Protein AF-A0A0A9YX90-F1 (afdb_monomer)

Secondary structure (DSSP, 8-state):
-HHHHHHHHHHHHSS-SS--SSHHHHHHHHHHT--PPPPTTS-HHHHHHHHHHT-SSGGGSPPHHHHHTSHHHHHHHHHHHHHHHH-TTS-HHHHHHHHHHHHHHHHHTT-

Mean predicted aligned error: 4.15 Å

Radius of gyration: 16.81 Å; Cα contacts (8 Å, |Δi|>4): 91; chains: 1; bounding box: 44×28×44 Å

Sequence (111 aa):
MFSLGVLLYELLTLKRPFDGANMNEVMQKTLAGKYEPLPSKISPEMTEIVADLLSGDPTKRPSSSKLLNRPVCKLFMSGLLEIVQSQPAFQGKLRDTITEQIKKTKQMLTQ

Solvent-accessible surface area (backbone atoms only — not comparable to full-atom values): 6353 Å² total; per-residue (Å²): 94,51,68,56,19,47,51,51,42,24,74,76,67,77,41,74,55,52,72,58,99,43,71,67,50,26,49,52,30,45,57,67,40,55,55,80,79,79,64,88,90,54,56,68,70,57,51,51,52,38,50,36,25,43,41,40,53,70,86,72,31,59,52,70,67,62,51,49,63,35,70,70,43,48,54,50,57,60,51,46,54,54,48,46,72,70,38,79,90,42,50,70,72,58,29,54,52,53,50,50,52,52,52,54,51,52,56,65,70,73,110

pLDDT: mean 93.05, std 5.09, range [54.91, 98.06]

InterPro domains:
  IPR000719 Protein kinase domain [PF00069] (1-71)
  IPR000719 Protein kinase domain [PS50011] (1-77)
  IPR011009 Protein kinase-like domain superfamily [SSF56112] (1-90)
  IPR051131 NEK Ser/Thr protein kinase family, NIMA subfamily [PTHR44899] (3-97)

Foldseek 3Di:
DLVVLQVLQCVQPVDGQFDDPDPVRSVVCQLCLDGDQGDPPDDPLSSVLSSQSSDSDPVSRDDPLRSCLDPVNVVVLVVVLVCLVPDPVNDDPRSVVVNVVSVVSNVVSVD

Structure (mmCIF, N/CA/C/O backbone):
data_AF-A0A0A9YX90-F1
#
_entry.id   AF-A0A0A9YX90-F1
#
loop_
_atom_site.group_PDB
_atom_site.id
_atom_site.type_symbol
_atom_site.label_atom_id
_atom_site.label_alt_id
_atom_site.label_comp_id
_atom_site.label_asym_id
_atom_site.label_entity_id
_atom_site.label_seq_id
_atom_site.pdbx_PDB_ins_code
_atom_site.Cartn_x
_atom_site.Cartn_y
_atom_site.Cartn_z
_atom_site.occupancy
_atom_site.B_iso_or_equiv
_atom_site.auth_seq_id
_atom_site.auth_comp_id
_atom_site.auth_asym_id
_atom_site.auth_atom_id
_atom_site.pdbx_PDB_model_num
ATOM 1 N N . MET A 1 1 ? -2.639 8.336 -2.558 1.00 94.19 1 MET A N 1
ATOM 2 C CA . MET A 1 1 ? -2.761 6.921 -2.975 1.00 94.19 1 MET A CA 1
ATOM 3 C C . MET A 1 1 ? -1.469 6.359 -3.485 1.00 94.19 1 MET A C 1
ATOM 5 O O . MET A 1 1 ? -0.956 5.455 -2.851 1.00 94.19 1 MET A O 1
ATOM 9 N N . PHE A 1 2 ? -0.904 6.933 -4.544 1.00 95.69 2 PHE A N 1
ATOM 10 C CA . PHE A 1 2 ? 0.374 6.465 -5.070 1.00 95.69 2 PHE A CA 1
ATOM 11 C C . PHE A 1 2 ? 1.479 6.391 -4.004 1.00 95.69 2 PHE A C 1
ATOM 13 O O . PHE A 1 2 ? 2.077 5.342 -3.812 1.00 95.69 2 PHE A O 1
ATOM 20 N N . SER A 1 3 ? 1.659 7.457 -3.218 1.00 96.50 3 SER A N 1
ATOM 21 C CA . SER A 1 3 ? 2.612 7.482 -2.100 1.00 96.50 3 SER A CA 1
ATOM 22 C C . SER A 1 3 ? 2.380 6.382 -1.056 1.00 96.50 3 SER A C 1
ATOM 24 O O . SER A 1 3 ? 3.340 5.829 -0.539 1.00 96.50 3 SER A O 1
ATOM 26 N N . LEU A 1 4 ? 1.124 6.019 -0.778 1.00 97.06 4 LEU A N 1
ATOM 27 C CA . LEU A 1 4 ? 0.804 4.904 0.117 1.00 97.06 4 LEU A CA 1
ATOM 28 C C . LEU A 1 4 ? 1.240 3.567 -0.491 1.00 97.06 4 LEU A C 1
ATOM 30 O O . LEU A 1 4 ? 1.799 2.743 0.218 1.00 97.06 4 LEU A O 1
ATOM 34 N N . GLY A 1 5 ? 1.023 3.366 -1.794 1.00 97.62 5 GLY A N 1
ATOM 35 C CA . GLY A 1 5 ? 1.505 2.179 -2.501 1.00 97.62 5 GLY A CA 1
ATOM 36 C C . GLY A 1 5 ? 3.026 2.050 -2.445 1.00 97.62 5 GLY A C 1
ATOM 37 O O . GLY A 1 5 ? 3.529 0.959 -2.192 1.00 97.62 5 GLY A O 1
ATOM 38 N N . VAL A 1 6 ? 3.748 3.168 -2.602 1.00 97.81 6 VAL A N 1
ATOM 39 C CA . VAL A 1 6 ? 5.216 3.195 -2.494 1.00 97.81 6 VAL A CA 1
ATOM 40 C C . VAL A 1 6 ? 5.657 2.785 -1.092 1.00 97.81 6 VAL A C 1
ATOM 42 O O . VAL A 1 6 ? 6.442 1.851 -0.959 1.00 97.81 6 VAL A O 1
ATOM 45 N N . LEU A 1 7 ? 5.080 3.404 -0.057 1.00 97.94 7 LEU A N 1
ATOM 46 C CA . LEU A 1 7 ? 5.396 3.080 1.336 1.00 97.94 7 LEU A CA 1
ATOM 47 C C . LEU A 1 7 ? 5.080 1.622 1.680 1.00 97.94 7 LEU A C 1
ATOM 49 O O . LEU A 1 7 ? 5.887 0.953 2.316 1.00 97.94 7 LEU A O 1
ATOM 53 N N . LEU A 1 8 ? 3.921 1.107 1.262 1.00 97.00 8 LEU A N 1
ATOM 54 C CA . LEU A 1 8 ? 3.558 -0.288 1.513 1.00 97.00 8 LEU A CA 1
ATOM 55 C C . LEU A 1 8 ? 4.533 -1.246 0.830 1.00 97.00 8 LEU A C 1
ATOM 57 O O . LEU A 1 8 ? 4.998 -2.188 1.465 1.00 97.00 8 LEU A O 1
ATOM 61 N N . TYR A 1 9 ? 4.886 -0.993 -0.431 1.00 98.06 9 TYR A N 1
ATOM 62 C CA . TYR A 1 9 ? 5.871 -1.805 -1.137 1.00 98.06 9 TYR A CA 1
ATOM 63 C C . TYR A 1 9 ? 7.226 -1.805 -0.411 1.00 98.06 9 TYR A C 1
ATOM 65 O O . TYR A 1 9 ? 7.812 -2.869 -0.194 1.00 98.06 9 TYR A O 1
ATOM 73 N N . GLU A 1 10 ? 7.703 -0.635 0.021 1.00 97.75 10 GLU A N 1
ATOM 74 C CA . GLU A 1 10 ? 8.958 -0.505 0.769 1.00 97.75 10 GLU A CA 1
ATOM 75 C C . GLU A 1 10 ? 8.908 -1.240 2.111 1.00 97.75 10 GLU A C 1
ATOM 77 O O . GLU A 1 10 ? 9.852 -1.944 2.452 1.00 97.75 10 GLU A O 1
ATOM 82 N N . LEU A 1 11 ? 7.803 -1.165 2.854 1.00 97.31 11 LEU A N 1
ATOM 83 C CA . LEU A 1 11 ? 7.656 -1.885 4.125 1.00 97.31 11 LEU A CA 1
ATOM 84 C C . LEU A 1 11 ? 7.656 -3.409 3.943 1.00 97.31 11 LEU A C 1
ATOM 86 O O . LEU A 1 11 ? 8.163 -4.135 4.797 1.00 97.31 11 LEU A O 1
ATOM 90 N N . LEU A 1 12 ? 7.098 -3.902 2.836 1.00 96.44 12 LEU A N 1
ATOM 91 C CA . LEU A 1 12 ? 6.978 -5.337 2.560 1.00 96.44 12 LEU A CA 1
ATOM 92 C C . LEU A 1 12 ? 8.258 -5.947 1.975 1.00 96.44 12 LEU A C 1
ATOM 94 O O . LEU A 1 12 ? 8.514 -7.141 2.158 1.00 96.44 1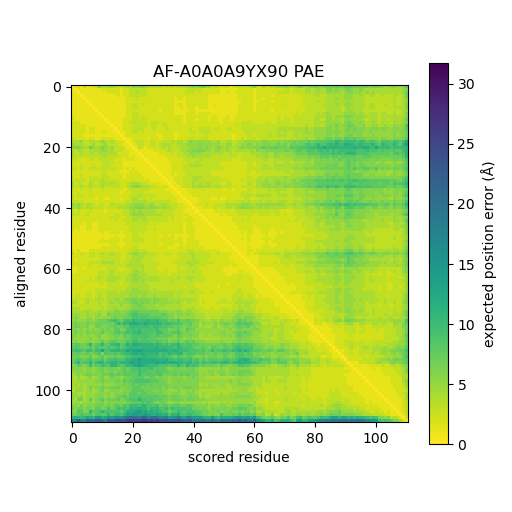2 LEU A O 1
ATOM 98 N N . THR A 1 13 ? 9.048 -5.152 1.250 1.00 96.25 13 THR A N 1
ATOM 99 C CA . THR A 1 13 ? 10.212 -5.637 0.486 1.00 96.25 13 THR A CA 1
ATOM 100 C C . THR A 1 13 ? 11.549 -5.080 0.961 1.00 96.25 13 THR A C 1
ATOM 102 O O . THR A 1 13 ? 12.588 -5.638 0.606 1.00 96.25 13 THR A O 1
ATOM 105 N N . LEU A 1 14 ? 11.531 -3.999 1.748 1.00 96.38 14 LEU A N 1
ATOM 106 C CA . LEU A 1 14 ? 12.683 -3.160 2.097 1.00 96.38 14 LEU A CA 1
ATOM 107 C C . LEU A 1 14 ? 13.419 -2.596 0.870 1.00 96.38 14 LEU A C 1
ATOM 109 O O . LEU A 1 14 ? 14.612 -2.301 0.928 1.00 96.38 14 LEU A O 1
ATOM 113 N N . LYS A 1 15 ? 12.711 -2.463 -0.256 1.00 95.56 15 LYS A N 1
ATOM 114 C CA . LYS A 1 15 ? 13.222 -1.962 -1.534 1.00 95.56 15 LYS A CA 1
ATOM 115 C C . LYS A 1 15 ? 12.245 -0.959 -2.128 1.00 95.56 15 LYS A C 1
ATOM 117 O O . LYS A 1 15 ? 11.043 -1.048 -1.902 1.00 95.56 15 LYS A O 1
ATOM 122 N N . ARG A 1 16 ? 12.752 -0.044 -2.952 1.00 95.31 16 ARG A N 1
ATOM 123 C CA . ARG A 1 16 ? 11.908 0.876 -3.722 1.00 95.31 16 ARG A CA 1
ATOM 124 C C . ARG A 1 16 ? 11.174 0.117 -4.836 1.00 95.31 16 ARG A C 1
ATOM 126 O O . ARG A 1 16 ? 11.791 -0.741 -5.466 1.00 95.31 16 ARG A O 1
ATOM 133 N N . PRO A 1 17 ? 9.899 0.439 -5.123 1.00 96.56 17 PRO A N 1
ATOM 134 C CA . PRO A 1 17 ? 9.181 -0.167 -6.247 1.00 96.56 17 PRO A CA 1
ATOM 135 C C . PRO A 1 17 ? 9.756 0.267 -7.599 1.00 96.56 17 PRO A C 1
ATOM 137 O O . PRO A 1 17 ? 9.883 -0.542 -8.513 1.00 96.56 17 PRO A O 1
ATOM 140 N N . PHE A 1 18 ? 10.142 1.539 -7.719 1.00 96.00 18 PHE A N 1
ATOM 141 C CA . PHE A 1 18 ? 10.727 2.106 -8.929 1.00 96.00 18 PHE A CA 1
ATOM 142 C C . PHE A 1 18 ? 12.116 2.641 -8.598 1.00 96.00 18 PHE A C 1
ATOM 144 O O . PHE A 1 18 ? 12.253 3.574 -7.808 1.00 96.00 18 PHE A O 1
ATOM 151 N N . ASP A 1 19 ? 13.136 2.038 -9.199 1.00 92.81 19 ASP A N 1
ATOM 152 C CA . ASP A 1 19 ? 14.531 2.448 -9.059 1.00 92.81 19 ASP A CA 1
ATOM 153 C C . ASP A 1 19 ? 15.226 2.418 -10.427 1.00 92.81 19 ASP A C 1
ATOM 155 O O . ASP A 1 19 ? 14.764 1.740 -11.355 1.00 92.81 19 ASP A O 1
ATOM 159 N N . GLY A 1 20 ? 16.309 3.170 -10.582 1.00 91.94 20 GLY A N 1
ATOM 160 C CA . GLY A 1 20 ? 17.005 3.315 -11.859 1.00 91.94 20 GLY A CA 1
ATOM 161 C C . GLY A 1 20 ? 18.292 4.121 -11.740 1.00 91.94 20 GLY A C 1
ATOM 162 O O . GLY A 1 20 ? 18.527 4.802 -10.744 1.00 91.94 20 GLY A O 1
ATOM 163 N N . ALA A 1 21 ? 19.122 4.071 -12.779 1.00 93.75 21 ALA A N 1
ATOM 164 C CA . ALA A 1 21 ? 20.418 4.746 -12.797 1.00 93.75 21 ALA A CA 1
ATOM 165 C C . ALA A 1 21 ? 20.298 6.282 -12.807 1.00 93.75 21 ALA A C 1
ATOM 167 O O . ALA A 1 21 ? 21.251 6.986 -12.480 1.00 93.75 21 ALA A O 1
ATOM 168 N N . ASN A 1 22 ? 19.143 6.817 -13.215 1.00 95.69 22 ASN A N 1
ATOM 169 C CA . ASN A 1 22 ? 18.861 8.248 -13.253 1.00 95.69 22 ASN A CA 1
ATOM 170 C C . ASN A 1 22 ? 17.352 8.535 -13.141 1.00 95.69 22 ASN A C 1
ATOM 172 O O . ASN A 1 22 ? 16.512 7.641 -13.254 1.00 95.69 22 ASN A O 1
ATOM 176 N N . MET A 1 23 ? 17.008 9.815 -12.966 1.00 94.12 23 MET A N 1
ATOM 177 C CA . MET A 1 23 ? 15.624 10.270 -12.782 1.00 94.12 23 MET A CA 1
ATOM 178 C C . MET A 1 23 ? 14.704 9.923 -13.961 1.00 94.12 23 MET A C 1
ATOM 180 O O . MET A 1 23 ? 13.533 9.605 -13.751 1.00 94.12 23 MET A O 1
ATOM 184 N N . ASN A 1 24 ? 15.219 9.943 -15.196 1.00 95.81 24 ASN A N 1
ATOM 185 C CA . ASN A 1 24 ? 14.419 9.604 -16.373 1.00 95.81 24 ASN A CA 1
ATOM 186 C C . ASN A 1 24 ? 13.993 8.135 -16.340 1.00 95.81 24 ASN A C 1
ATOM 188 O O . ASN A 1 24 ? 12.835 7.834 -16.615 1.00 95.81 24 ASN A O 1
ATOM 192 N N . GLU A 1 25 ? 14.887 7.223 -15.956 1.00 94.75 25 GLU A N 1
ATOM 193 C CA . GLU A 1 25 ? 14.557 5.801 -15.839 1.00 94.75 25 GLU A CA 1
ATOM 194 C C . GLU A 1 25 ? 13.501 5.548 -14.751 1.00 94.75 25 GLU A C 1
ATOM 196 O O . GLU A 1 25 ? 12.519 4.841 -14.992 1.00 94.75 25 GLU A O 1
ATOM 201 N N . VAL A 1 26 ? 13.654 6.181 -13.581 1.00 94.94 26 VAL A N 1
ATOM 202 C CA . VAL A 1 26 ? 12.675 6.092 -12.483 1.00 94.94 26 VAL A CA 1
ATOM 203 C C . VAL A 1 26 ? 11.308 6.607 -12.933 1.00 94.94 26 VAL A C 1
ATOM 205 O O . VAL A 1 26 ? 10.289 5.956 -12.687 1.00 94.94 26 VAL A O 1
ATOM 208 N N . MET A 1 27 ? 11.275 7.741 -13.640 1.00 94.19 27 MET A N 1
ATOM 209 C CA . MET A 1 27 ? 10.043 8.313 -14.182 1.00 94.19 27 MET A CA 1
ATOM 210 C C . MET A 1 27 ? 9.377 7.362 -15.181 1.00 94.19 27 MET A C 1
ATOM 212 O O . MET A 1 27 ? 8.179 7.112 -15.068 1.00 94.19 27 MET A O 1
ATOM 216 N N . GLN A 1 28 ? 10.134 6.786 -16.118 1.00 94.81 28 GLN A N 1
ATOM 217 C CA . GLN A 1 28 ? 9.584 5.858 -17.111 1.00 94.81 28 GLN A CA 1
ATOM 218 C C . GLN A 1 28 ? 9.004 4.595 -16.462 1.00 94.81 28 GLN A C 1
ATOM 220 O O . GLN A 1 28 ? 7.884 4.202 -16.789 1.00 94.81 28 GLN A O 1
ATOM 225 N N . LYS A 1 29 ? 9.707 3.987 -15.495 1.00 93.81 29 LYS A N 1
ATOM 226 C CA . LYS A 1 29 ? 9.192 2.820 -14.753 1.00 93.81 29 LYS A CA 1
ATOM 227 C C . LYS A 1 29 ? 7.938 3.160 -13.946 1.00 93.81 29 LYS A C 1
ATOM 229 O O . LYS A 1 29 ? 6.975 2.393 -13.966 1.00 93.81 29 LYS A O 1
ATOM 234 N N . THR A 1 30 ? 7.927 4.334 -13.311 1.00 94.81 30 THR A N 1
ATOM 235 C CA . THR A 1 30 ? 6.780 4.849 -12.551 1.00 94.81 30 THR A CA 1
ATOM 236 C C . THR A 1 30 ? 5.551 5.036 -13.440 1.00 94.81 30 THR A C 1
ATOM 238 O O . THR A 1 30 ? 4.470 4.554 -13.107 1.00 94.81 30 THR A O 1
ATOM 241 N N . LEU A 1 31 ? 5.708 5.697 -14.592 1.00 92.94 31 LEU A N 1
ATOM 242 C CA . LEU A 1 31 ? 4.615 5.924 -15.544 1.00 92.94 31 LEU A CA 1
ATOM 243 C C . LEU A 1 31 ? 4.118 4.615 -16.168 1.00 92.94 31 LEU A C 1
ATOM 245 O O . LEU A 1 31 ? 2.918 4.446 -16.370 1.00 92.94 31 LEU A O 1
ATOM 249 N N . ALA A 1 32 ? 5.023 3.667 -16.420 1.00 91.62 32 ALA A N 1
ATOM 250 C CA . ALA A 1 32 ? 4.668 2.341 -16.910 1.00 91.62 32 ALA A CA 1
ATOM 251 C C . ALA A 1 32 ? 3.973 1.466 -15.849 1.00 91.62 32 ALA A C 1
ATOM 253 O O . ALA A 1 32 ? 3.408 0.433 -16.206 1.00 91.62 32 ALA A O 1
ATOM 254 N N . GLY A 1 33 ? 4.036 1.835 -14.563 1.00 91.88 33 GLY A N 1
ATOM 255 C CA . GLY A 1 33 ? 3.542 1.010 -13.458 1.00 91.88 33 GLY A CA 1
ATOM 256 C C . GLY A 1 33 ? 4.271 -0.331 -13.341 1.00 91.88 33 GLY A C 1
ATOM 257 O O . GLY A 1 33 ? 3.689 -1.303 -12.869 1.00 91.88 33 GLY A O 1
ATOM 258 N N . LYS A 1 34 ? 5.523 -0.408 -13.813 1.00 90.00 34 LYS A N 1
ATOM 259 C CA . LYS A 1 34 ? 6.328 -1.637 -13.804 1.00 90.00 34 LYS A CA 1
ATOM 260 C C . LYS A 1 34 ? 7.292 -1.626 -12.625 1.00 90.00 34 LYS A C 1
ATOM 262 O O . LYS A 1 34 ? 8.209 -0.809 -12.589 1.00 90.00 34 LYS A O 1
ATOM 267 N N . TYR A 1 35 ? 7.083 -2.550 -11.700 1.00 94.62 35 TYR A N 1
ATOM 268 C CA . TYR A 1 35 ? 7.923 -2.785 -10.531 1.00 94.62 35 TYR A CA 1
ATOM 269 C C . TYR A 1 35 ? 8.068 -4.296 -10.307 1.00 94.62 35 TYR A C 1
ATOM 271 O O . TYR A 1 35 ? 7.301 -5.085 -10.865 1.00 94.62 35 TYR A O 1
ATOM 279 N N . GLU A 1 36 ? 9.063 -4.703 -9.521 1.00 95.31 36 GLU A N 1
ATOM 280 C CA . GLU A 1 36 ? 9.287 -6.121 -9.226 1.00 95.31 36 GLU A CA 1
ATOM 281 C C . GLU A 1 36 ? 8.108 -6.715 -8.434 1.00 95.31 36 GLU A C 1
ATOM 283 O O . GLU A 1 36 ? 7.626 -6.084 -7.492 1.00 95.31 36 GLU A O 1
ATOM 288 N N . PRO A 1 3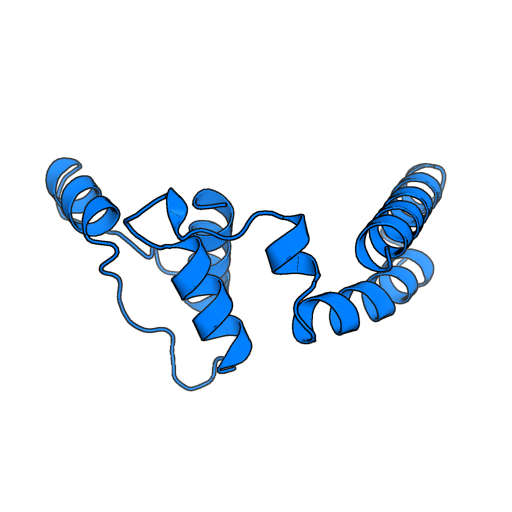7 ? 7.619 -7.921 -8.769 1.00 94.69 37 PRO A N 1
ATOM 289 C CA . PRO A 1 37 ? 6.529 -8.540 -8.026 1.00 94.69 37 PRO A CA 1
ATOM 290 C C . PRO A 1 37 ? 6.860 -8.706 -6.539 1.00 94.69 37 PRO A C 1
ATOM 292 O O . PRO A 1 37 ? 8.003 -8.972 -6.157 1.00 94.69 37 PRO A O 1
ATOM 295 N N . LEU A 1 38 ? 5.840 -8.598 -5.685 1.00 96.81 38 LEU A N 1
ATOM 296 C CA . LEU A 1 38 ? 6.017 -8.864 -4.261 1.00 96.81 38 LEU A CA 1
ATOM 297 C C . LEU A 1 38 ? 6.418 -10.334 -4.023 1.00 96.81 38 LEU A C 1
ATOM 299 O O . LEU A 1 38 ? 5.988 -11.220 -4.765 1.00 96.81 38 LEU A O 1
ATOM 303 N N . PRO A 1 39 ? 7.205 -10.623 -2.968 1.00 95.31 39 PRO A N 1
ATOM 304 C CA . PRO A 1 39 ? 7.550 -11.991 -2.598 1.00 95.31 39 PRO A CA 1
ATOM 305 C C . PRO A 1 39 ? 6.310 -12.861 -2.353 1.00 95.31 39 PRO A C 1
ATOM 307 O O . PRO A 1 39 ? 5.349 -12.410 -1.737 1.00 95.31 39 PRO A O 1
ATOM 310 N N . SER A 1 40 ? 6.380 -14.145 -2.710 1.00 94.38 40 SER A N 1
ATOM 311 C CA . SER A 1 40 ? 5.267 -15.108 -2.587 1.00 94.38 40 SER A CA 1
ATOM 312 C C . SER A 1 40 ? 4.738 -15.328 -1.163 1.00 94.38 40 SER A C 1
ATOM 314 O O . SER A 1 40 ? 3.638 -15.837 -0.986 1.00 94.38 40 SER A O 1
ATOM 316 N N . LYS A 1 41 ? 5.506 -14.942 -0.138 1.00 95.56 41 LYS A N 1
ATOM 317 C CA . LYS A 1 41 ? 5.085 -14.957 1.274 1.00 95.56 41 LYS A CA 1
ATOM 318 C C . LYS A 1 41 ? 4.051 -13.879 1.625 1.00 95.56 41 LYS A C 1
ATOM 320 O O . LYS A 1 41 ? 3.480 -13.925 2.710 1.00 95.56 41 LYS A O 1
ATOM 325 N N . ILE A 1 42 ? 3.877 -12.869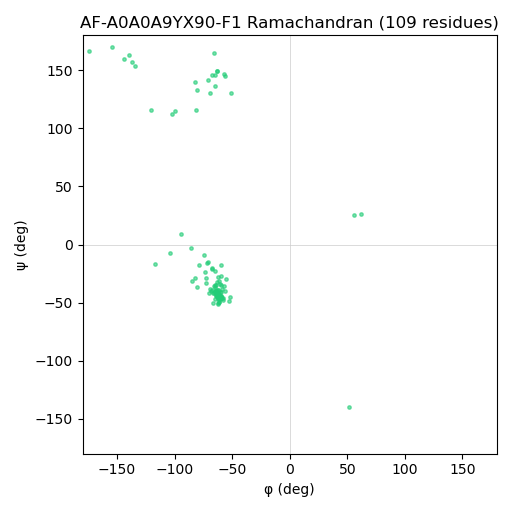 0.772 1.00 96.31 42 ILE A N 1
ATOM 326 C CA . ILE A 1 42 ? 2.908 -11.794 0.987 1.00 96.31 42 ILE A CA 1
ATOM 327 C C . ILE A 1 42 ? 1.534 -12.268 0.524 1.00 96.31 42 ILE A C 1
ATOM 329 O O . ILE A 1 42 ? 1.419 -12.935 -0.502 1.00 96.31 42 ILE A O 1
ATOM 333 N N . SER A 1 43 ? 0.490 -11.931 1.283 1.00 95.00 43 SER A N 1
ATOM 334 C CA . SER A 1 43 ? -0.856 -12.393 0.956 1.00 95.00 43 SER A CA 1
ATOM 335 C C . SER A 1 43 ? -1.332 -11.840 -0.400 1.00 95.00 43 SER A C 1
ATOM 337 O O . SER A 1 43 ? -0.948 -10.723 -0.785 1.00 95.00 43 SER A O 1
ATOM 339 N N . PRO A 1 44 ? -2.179 -12.585 -1.134 1.00 95.19 44 PRO A N 1
ATOM 340 C CA . PRO A 1 44 ? -2.746 -12.114 -2.396 1.00 95.19 44 PRO A CA 1
ATOM 341 C C . PRO A 1 44 ? -3.485 -10.779 -2.248 1.00 95.19 44 PRO A C 1
ATOM 343 O O . PRO A 1 44 ? -3.292 -9.876 -3.057 1.00 95.19 44 PRO A O 1
ATOM 346 N N . GLU A 1 45 ? -4.236 -10.594 -1.159 1.00 94.75 45 GLU A N 1
ATOM 347 C CA . GLU A 1 45 ? -5.013 -9.376 -0.904 1.00 94.75 45 GLU A CA 1
ATOM 348 C C . GLU A 1 45 ? -4.109 -8.148 -0.745 1.00 94.75 45 GLU A C 1
ATOM 350 O O . GLU A 1 45 ? -4.429 -7.063 -1.232 1.00 94.75 45 GLU A O 1
ATOM 355 N N . MET A 1 46 ? -2.964 -8.307 -0.071 1.00 95.12 46 MET A N 1
ATOM 356 C CA . MET A 1 46 ? -1.981 -7.232 0.064 1.00 95.12 46 MET A CA 1
ATOM 357 C C . MET A 1 46 ? -1.303 -6.936 -1.278 1.00 95.12 46 MET A C 1
ATOM 359 O O . MET A 1 46 ? -1.074 -5.774 -1.612 1.00 95.12 46 MET A O 1
ATOM 363 N N . THR A 1 47 ? -1.027 -7.973 -2.070 1.00 96.31 47 THR A N 1
ATOM 364 C CA . THR A 1 47 ? -0.445 -7.824 -3.410 1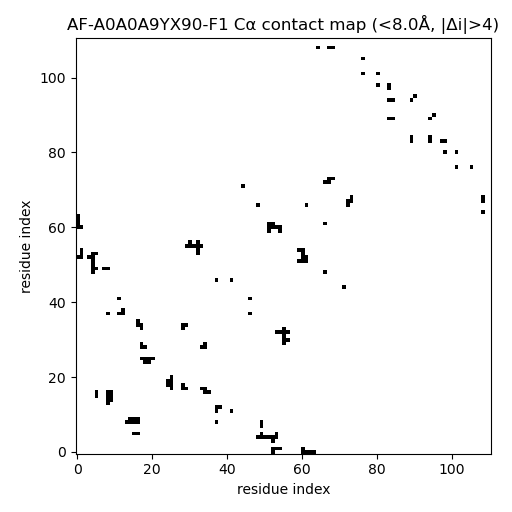.00 96.31 47 THR A CA 1
ATOM 365 C C . THR A 1 47 ? -1.365 -7.042 -4.341 1.00 96.31 47 THR A C 1
ATOM 367 O O . THR A 1 47 ? -0.912 -6.105 -4.998 1.00 96.31 47 THR A O 1
ATOM 370 N N . GLU A 1 48 ? -2.662 -7.349 -4.332 1.00 96.00 48 GLU A N 1
ATOM 371 C CA . GLU A 1 48 ? -3.672 -6.597 -5.082 1.00 96.00 48 GLU A CA 1
ATOM 372 C C . GLU A 1 48 ? -3.765 -5.140 -4.619 1.00 96.00 48 GLU A C 1
ATOM 374 O O . GLU A 1 48 ? -3.791 -4.229 -5.445 1.00 96.00 48 GLU A O 1
ATOM 379 N N . ILE A 1 49 ? -3.767 -4.891 -3.303 1.00 96.56 49 ILE A N 1
ATOM 380 C CA . ILE A 1 49 ? -3.792 -3.524 -2.760 1.00 96.56 49 ILE A CA 1
ATOM 381 C C . ILE A 1 49 ? -2.598 -2.708 -3.263 1.00 96.56 49 ILE A C 1
ATOM 383 O O . ILE A 1 49 ? -2.779 -1.575 -3.712 1.00 96.56 49 ILE A O 1
ATOM 387 N N . VAL A 1 50 ? -1.385 -3.263 -3.201 1.00 97.19 50 VAL A N 1
ATOM 388 C CA . VAL A 1 50 ? -0.176 -2.571 -3.666 1.00 97.19 50 VAL A CA 1
ATOM 389 C C . VAL A 1 50 ? -0.242 -2.314 -5.173 1.00 97.19 50 VAL A C 1
ATOM 391 O O . VAL A 1 50 ? 0.039 -1.193 -5.596 1.00 97.19 50 VAL A O 1
ATOM 394 N N . ALA A 1 51 ? -0.684 -3.293 -5.967 1.00 96.50 51 ALA A N 1
ATOM 395 C CA . ALA A 1 51 ? -0.838 -3.142 -7.415 1.00 96.50 51 ALA A CA 1
ATOM 396 C C . ALA A 1 51 ? -1.827 -2.036 -7.793 1.00 96.50 51 ALA A C 1
ATOM 398 O O . ALA A 1 51 ? -1.514 -1.169 -8.613 1.00 96.50 51 ALA A O 1
ATOM 399 N N . ASP A 1 52 ? -2.985 -1.998 -7.138 1.00 96.38 52 ASP A N 1
ATOM 400 C CA . ASP A 1 52 ? -3.993 -0.969 -7.383 1.00 96.38 52 ASP A CA 1
ATOM 401 C C . ASP A 1 52 ? -3.499 0.434 -6.999 1.00 96.38 52 ASP A C 1
ATOM 403 O O . ASP A 1 52 ? -3.798 1.421 -7.678 1.00 96.38 52 ASP A O 1
ATOM 407 N N . LEU A 1 53 ? -2.718 0.549 -5.920 1.00 97.31 53 LEU A N 1
ATOM 408 C CA . LEU A 1 53 ? -2.139 1.822 -5.483 1.00 97.31 53 LEU A CA 1
ATOM 409 C C . LEU A 1 53 ? -1.000 2.304 -6.394 1.00 97.31 53 LEU A C 1
ATOM 411 O O . LEU A 1 53 ? -0.853 3.518 -6.577 1.00 97.31 53 LEU A O 1
ATOM 415 N N . LEU A 1 54 ? -0.225 1.375 -6.960 1.00 97.19 54 LEU A N 1
ATOM 416 C CA . LEU A 1 54 ? 0.925 1.636 -7.833 1.00 97.19 54 LEU A CA 1
ATOM 417 C C . LEU A 1 54 ? 0.592 1.628 -9.332 1.00 97.19 54 LEU A C 1
ATOM 419 O O . LEU A 1 54 ? 1.501 1.734 -10.154 1.00 97.19 54 LEU A O 1
ATOM 423 N N . SER A 1 55 ? -0.691 1.579 -9.703 1.00 95.38 55 SER A N 1
ATOM 424 C CA . SER A 1 55 ? -1.120 1.710 -11.099 1.00 95.38 55 SER A CA 1
ATOM 425 C C . SER A 1 55 ? -0.510 2.954 -11.760 1.00 95.38 55 SER A C 1
ATOM 427 O O . SER A 1 55 ? -0.613 4.069 -11.228 1.00 95.38 55 SER A O 1
ATOM 429 N N . GLY A 1 56 ? 0.081 2.768 -12.946 1.00 92.81 56 GLY A N 1
ATOM 430 C CA . GLY A 1 56 ? 0.601 3.859 -13.777 1.00 92.81 56 GLY A CA 1
ATOM 431 C C . GLY A 1 56 ? -0.496 4.846 -14.189 1.00 92.81 56 GLY A C 1
ATOM 432 O O . GLY A 1 56 ? -0.272 6.053 -14.193 1.00 92.81 56 GLY A O 1
ATOM 433 N N . ASP A 1 57 ? -1.715 4.346 -14.411 1.00 94.12 57 ASP A N 1
ATOM 434 C CA . ASP A 1 57 ? -2.910 5.160 -14.634 1.00 94.12 57 ASP A CA 1
ATOM 435 C C . ASP A 1 57 ? -3.489 5.646 -13.287 1.00 94.12 57 ASP A C 1
ATOM 437 O O . ASP A 1 57 ? -3.948 4.814 -12.488 1.00 94.12 57 ASP A O 1
ATOM 441 N N . PRO A 1 58 ? -3.504 6.968 -13.013 1.00 93.75 58 PRO A N 1
ATOM 442 C CA . PRO A 1 58 ? -4.035 7.520 -11.771 1.00 93.75 58 PRO A CA 1
ATOM 443 C C . PRO A 1 58 ? -5.528 7.261 -11.559 1.00 93.75 58 PRO A C 1
ATOM 445 O O . PRO A 1 58 ? -5.957 7.193 -10.409 1.00 93.75 58 PRO A O 1
ATOM 448 N N . THR A 1 59 ? -6.310 7.106 -12.633 1.00 94.75 59 THR A N 1
ATOM 449 C CA . THR A 1 59 ? -7.772 6.926 -12.560 1.00 94.75 59 THR A CA 1
ATOM 450 C C . THR A 1 59 ? -8.168 5.536 -12.065 1.00 94.75 59 THR A C 1
ATOM 452 O O . THR A 1 59 ? -9.237 5.362 -11.482 1.00 94.75 59 THR A O 1
ATOM 455 N N . LYS A 1 60 ? -7.278 4.550 -12.231 1.00 94.25 60 LYS A N 1
ATOM 456 C CA . LYS A 1 60 ? -7.466 3.183 -11.725 1.00 94.25 60 LYS A CA 1
ATOM 457 C C . LYS A 1 60 ? -7.175 3.054 -10.232 1.00 94.25 60 LYS A C 1
ATOM 459 O O . LYS A 1 60 ? -7.608 2.086 -9.610 1.00 94.25 60 LYS A O 1
ATOM 464 N N . ARG A 1 61 ? -6.473 4.027 -9.639 1.00 96.56 61 ARG A N 1
ATOM 465 C CA . ARG A 1 61 ? -6.126 3.994 -8.214 1.00 96.56 61 ARG A CA 1
ATOM 466 C C . ARG A 1 61 ? -7.396 4.178 -7.374 1.00 96.56 61 ARG A C 1
ATOM 468 O O . ARG A 1 61 ? -8.153 5.121 -7.612 1.00 96.56 61 ARG A O 1
ATOM 475 N N . PRO A 1 62 ? -7.652 3.323 -6.372 1.00 96.62 62 PRO A N 1
ATOM 476 C CA . PRO A 1 62 ? -8.858 3.423 -5.561 1.00 96.62 62 PRO A CA 1
ATOM 477 C C . PRO A 1 62 ? -8.830 4.689 -4.700 1.00 96.62 62 PRO A C 1
ATOM 479 O O . PRO A 1 62 ? -7.782 5.080 -4.192 1.00 96.62 62 PRO A O 1
ATOM 482 N N . SER A 1 63 ? -9.992 5.299 -4.466 1.00 95.56 63 SER A N 1
ATOM 483 C CA . SER A 1 63 ? -10.139 6.300 -3.403 1.00 95.56 63 SER A CA 1
ATOM 484 C C . SER A 1 63 ? -9.947 5.664 -2.021 1.00 95.56 63 SER A C 1
ATOM 486 O O . SER A 1 63 ? -9.979 4.439 -1.876 1.00 95.56 63 SER A O 1
ATOM 488 N N . SER A 1 64 ? -9.751 6.483 -0.983 1.00 93.06 64 SER A N 1
ATOM 489 C CA . SER A 1 64 ? -9.527 5.983 0.385 1.00 93.06 64 SER A CA 1
ATOM 490 C C . SER A 1 64 ? -10.729 5.205 0.871 1.00 93.06 64 SER A C 1
ATOM 492 O O . SER A 1 64 ? -10.571 4.107 1.393 1.00 93.06 64 SER A O 1
ATOM 494 N N . SER A 1 65 ? -11.924 5.715 0.588 1.00 92.12 65 SER A N 1
ATOM 495 C CA . SER A 1 65 ? -13.172 5.027 0.882 1.00 92.12 65 SER A CA 1
ATOM 496 C C . SER A 1 65 ? -13.253 3.679 0.164 1.00 92.12 65 SER A C 1
ATOM 498 O O . SER A 1 65 ? -13.538 2.673 0.803 1.00 92.12 65 SER A O 1
ATOM 500 N N . LYS A 1 66 ? -12.923 3.614 -1.138 1.00 93.62 66 LYS A N 1
ATOM 501 C CA . LYS A 1 66 ? -12.950 2.351 -1.901 1.00 93.62 66 LYS A CA 1
ATOM 502 C C . LYS A 1 66 ? -11.935 1.334 -1.372 1.00 93.62 66 LYS A C 1
ATOM 504 O O . LYS A 1 66 ? -12.251 0.150 -1.300 1.00 93.62 66 LYS A O 1
ATOM 509 N N . LEU A 1 67 ? -10.736 1.783 -1.000 1.00 94.69 67 LEU A N 1
ATOM 510 C CA . LEU A 1 67 ? -9.703 0.924 -0.421 1.00 94.69 67 LEU A CA 1
ATOM 511 C C . LEU A 1 67 ? -10.123 0.393 0.957 1.00 94.69 67 LEU A C 1
ATOM 513 O O . LEU A 1 67 ? -10.100 -0.814 1.177 1.00 94.69 67 LEU A O 1
ATOM 517 N N . LEU A 1 68 ? -10.567 1.276 1.856 1.00 91.94 68 LEU A N 1
ATOM 518 C CA . LEU A 1 68 ? -10.997 0.909 3.209 1.00 91.94 68 LEU A CA 1
ATOM 519 C C . LEU A 1 68 ? -12.251 0.025 3.221 1.00 91.94 68 LEU A C 1
ATOM 521 O O . LEU A 1 68 ? -12.470 -0.711 4.181 1.00 91.94 68 LEU A O 1
ATOM 525 N N . ASN A 1 69 ? -13.057 0.059 2.156 1.00 91.50 69 ASN A N 1
ATOM 526 C CA . ASN A 1 69 ? -14.232 -0.795 2.009 1.00 91.50 69 ASN A CA 1
ATOM 527 C C . ASN A 1 69 ? -13.888 -2.263 1.672 1.00 91.50 69 ASN A C 1
ATOM 529 O O . ASN A 1 69 ? -14.782 -3.110 1.699 1.00 91.50 69 ASN A O 1
ATOM 533 N N . ARG A 1 70 ? -12.620 -2.591 1.369 1.00 93.00 70 ARG A N 1
ATOM 534 C CA . ARG A 1 70 ? -12.191 -3.981 1.134 1.00 93.00 70 ARG A CA 1
ATOM 535 C C . ARG A 1 70 ? -12.333 -4.826 2.408 1.00 93.00 70 ARG A C 1
ATOM 537 O O . ARG A 1 70 ? -12.058 -4.314 3.496 1.00 93.00 70 ARG A O 1
ATOM 544 N N . PRO A 1 71 ? -12.672 -6.127 2.295 1.00 91.19 71 PRO A N 1
ATOM 545 C CA . PRO A 1 71 ? -12.840 -7.007 3.454 1.00 91.19 71 PRO A CA 1
ATOM 546 C C . PRO A 1 71 ? -11.641 -6.998 4.410 1.00 91.19 71 PRO A C 1
ATOM 548 O O . PRO A 1 71 ? -11.817 -6.828 5.616 1.00 91.19 71 PRO A O 1
ATOM 551 N N . VAL A 1 72 ? -10.420 -7.077 3.866 1.00 91.00 72 VAL A N 1
ATOM 552 C CA . VAL A 1 72 ? -9.178 -7.054 4.653 1.00 91.00 72 VAL A CA 1
ATOM 553 C C . VAL A 1 72 ? -9.037 -5.761 5.466 1.00 91.00 72 VAL A C 1
ATOM 555 O O . VAL A 1 72 ? -8.760 -5.807 6.661 1.00 91.00 72 VAL A O 1
ATOM 558 N N . CYS A 1 73 ? -9.325 -4.600 4.873 1.00 91.00 73 CYS A N 1
ATOM 559 C CA . CYS A 1 73 ? -9.249 -3.317 5.568 1.00 91.00 73 CYS A CA 1
ATOM 560 C C . CYS A 1 73 ? -10.328 -3.183 6.651 1.00 91.00 73 CYS A C 1
ATOM 562 O O . CYS A 1 73 ? -10.030 -2.705 7.744 1.00 91.00 73 CYS A O 1
ATOM 564 N N . LYS A 1 74 ? -11.560 -3.642 6.393 1.00 89.06 74 LYS A N 1
ATOM 565 C CA . LYS A 1 74 ? -12.641 -3.641 7.398 1.00 89.06 74 LYS A CA 1
ATOM 566 C C . LYS A 1 74 ? -12.318 -4.516 8.608 1.00 89.06 74 LYS A C 1
ATOM 568 O O . LYS A 1 74 ? -12.616 -4.124 9.742 1.00 89.06 74 LYS A O 1
ATOM 573 N N . LEU A 1 75 ? -11.698 -5.673 8.372 1.00 87.56 75 LEU A N 1
ATOM 574 C CA . LEU A 1 75 ? -11.235 -6.559 9.436 1.00 87.56 75 LEU A CA 1
ATOM 575 C C . LEU A 1 75 ? -10.182 -5.853 10.299 1.00 87.56 75 LEU A C 1
ATOM 577 O O . LEU A 1 75 ? -10.363 -5.738 11.512 1.00 87.56 75 LEU A O 1
ATOM 581 N N . PHE A 1 76 ? -9.150 -5.278 9.672 1.00 88.06 76 PHE A N 1
ATOM 582 C CA . PHE A 1 76 ? -8.113 -4.525 10.384 1.00 88.06 76 PHE A CA 1
ATOM 583 C C . PHE A 1 76 ? -8.663 -3.319 11.145 1.00 88.06 76 PHE A C 1
ATOM 585 O O . PHE A 1 76 ? -8.262 -3.093 12.281 1.00 88.06 76 PHE A O 1
ATOM 592 N N . MET A 1 77 ? -9.611 -2.566 10.580 1.00 86.31 77 MET A N 1
ATOM 593 C CA . MET A 1 77 ? -10.226 -1.435 11.284 1.00 86.31 77 MET A CA 1
ATOM 594 C C . MET A 1 77 ? -10.963 -1.852 12.559 1.00 86.31 77 MET A C 1
ATOM 596 O O . MET A 1 77 ? -11.029 -1.073 13.509 1.00 86.31 77 MET A O 1
ATOM 600 N N . SER A 1 78 ? -11.520 -3.064 12.591 1.00 83.31 78 SER A N 1
ATOM 601 C CA . SER A 1 78 ? -12.195 -3.576 13.785 1.00 83.31 78 SER A CA 1
ATOM 602 C C . SER A 1 78 ? -11.192 -3.884 14.900 1.00 83.31 78 SER A C 1
ATOM 604 O O . SER A 1 78 ? -11.429 -3.484 16.036 1.00 83.31 78 SER A O 1
ATOM 606 N N . GLY A 1 79 ? -10.045 -4.486 14.566 1.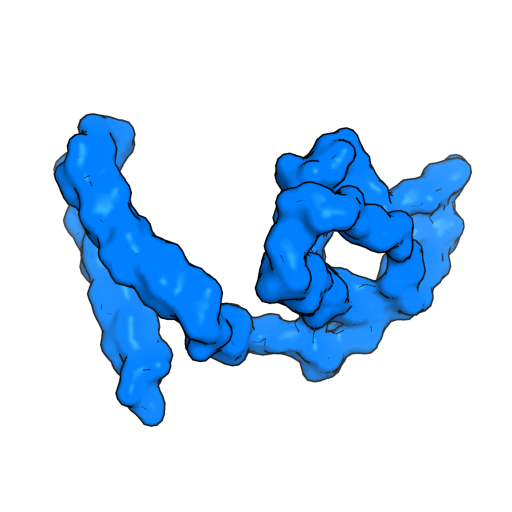00 88.69 79 GLY A N 1
ATOM 607 C CA . GLY A 1 79 ? -8.951 -4.710 15.522 1.00 88.69 79 GLY A CA 1
ATOM 608 C C . GLY A 1 79 ? -8.183 -3.436 15.896 1.00 88.69 79 GLY A C 1
ATOM 609 O O . GLY A 1 79 ? -7.690 -3.310 17.012 1.00 88.69 79 GLY A O 1
ATOM 610 N N . LEU A 1 80 ? -8.118 -2.441 15.006 1.00 89.69 80 LEU A N 1
ATOM 611 C CA . LEU A 1 80 ? -7.410 -1.182 15.260 1.00 89.69 80 LEU A CA 1
ATOM 612 C C . LEU A 1 80 ? -7.967 -0.445 16.483 1.00 89.69 80 LEU A C 1
ATOM 614 O O . LEU A 1 80 ? -7.202 0.130 17.253 1.00 89.69 80 LEU A O 1
ATOM 618 N N . LEU A 1 81 ? -9.286 -0.477 16.681 1.00 88.81 81 LEU A N 1
ATOM 619 C CA . LEU A 1 81 ? -9.908 0.146 17.846 1.00 88.81 81 LEU A CA 1
ATOM 620 C C . LEU A 1 81 ? -9.443 -0.512 19.154 1.00 88.81 81 LEU A C 1
ATOM 622 O O . LEU A 1 81 ? -9.141 0.190 20.117 1.0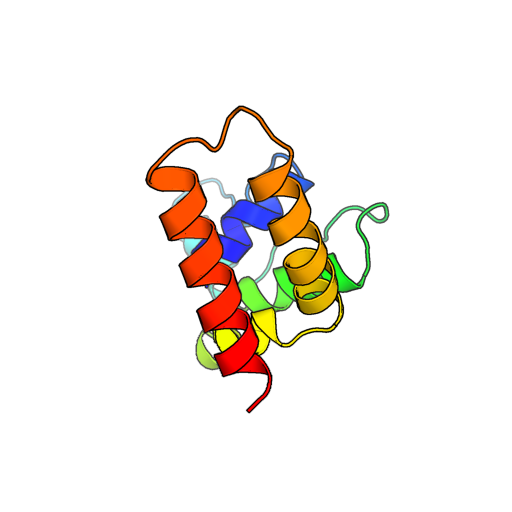0 88.81 81 LEU A O 1
ATOM 626 N N . GLU A 1 82 ? -9.333 -1.838 19.165 1.00 90.25 82 GLU A N 1
ATOM 627 C CA . GLU A 1 82 ? -8.825 -2.601 20.306 1.00 90.25 82 GLU A CA 1
ATOM 628 C C . GLU A 1 82 ? -7.349 -2.282 20.579 1.00 90.25 82 GLU A C 1
ATOM 630 O O . GLU A 1 82 ? -6.957 -2.065 21.727 1.00 90.25 82 GLU A O 1
ATOM 635 N N . ILE A 1 83 ? -6.531 -2.146 19.531 1.00 91.50 83 ILE A N 1
ATOM 636 C CA . ILE A 1 83 ? -5.120 -1.743 19.650 1.00 91.50 83 ILE A CA 1
ATOM 637 C C . ILE A 1 83 ? -5.009 -0.350 20.280 1.00 91.50 83 ILE A C 1
ATOM 639 O O . ILE A 1 83 ? -4.239 -0.149 21.217 1.00 91.50 83 ILE A O 1
ATOM 643 N N . VAL A 1 84 ? -5.799 0.615 19.805 1.00 93.19 84 VAL A N 1
ATOM 644 C CA . VAL A 1 84 ? -5.777 1.995 20.321 1.00 93.19 84 VAL A CA 1
ATOM 645 C C . VAL A 1 84 ? -6.198 2.061 21.792 1.00 93.19 84 VAL A C 1
ATOM 647 O O . VAL A 1 84 ? -5.699 2.899 22.543 1.00 93.19 84 VAL A O 1
ATOM 650 N N . GLN A 1 85 ? -7.094 1.173 22.224 1.00 89.62 85 GLN A N 1
ATOM 651 C CA . GLN A 1 85 ? -7.565 1.114 23.608 1.00 89.62 85 GLN A CA 1
ATOM 652 C C . GLN A 1 85 ? -6.601 0.375 24.544 1.00 89.62 85 GLN A C 1
ATOM 654 O O . GLN A 1 85 ? -6.447 0.780 25.699 1.00 89.62 85 GLN A O 1
ATOM 659 N N . SER A 1 86 ? -5.959 -0.687 24.059 1.00 91.75 86 SER A N 1
ATOM 660 C CA . SER A 1 86 ? -5.093 -1.559 24.861 1.00 91.75 86 SER A CA 1
ATOM 661 C C . SER A 1 86 ? -3.656 -1.055 24.982 1.00 91.75 86 SER A C 1
ATOM 663 O O . SER A 1 86 ? -3.017 -1.277 26.009 1.00 91.75 86 SER A O 1
ATOM 665 N N . GLN A 1 87 ? -3.129 -0.366 23.966 1.00 93.88 87 GLN A N 1
ATOM 666 C CA . GLN A 1 87 ? -1.726 0.038 23.957 1.00 93.88 87 GLN A CA 1
ATOM 667 C C . GLN A 1 87 ? -1.483 1.306 24.799 1.00 93.88 87 GLN A C 1
ATOM 669 O O . GLN A 1 87 ? -2.174 2.316 24.618 1.00 93.88 87 GLN A O 1
ATOM 674 N N . PRO A 1 88 ? -0.455 1.315 25.672 1.00 91.38 88 PRO A N 1
ATOM 675 C CA . PRO A 1 88 ? -0.124 2.475 26.506 1.00 91.38 88 PRO A CA 1
ATOM 676 C C . PRO A 1 88 ? 0.397 3.664 25.686 1.00 91.38 88 PRO A C 1
ATOM 678 O O . PRO A 1 88 ? 0.300 4.805 26.126 1.00 91.38 88 PRO A O 1
ATOM 681 N N . ALA A 1 89 ? 0.901 3.413 24.472 1.00 93.38 89 ALA A N 1
ATOM 682 C CA . ALA A 1 89 ? 1.362 4.450 23.549 1.00 93.38 89 ALA A CA 1
ATOM 683 C C . ALA A 1 89 ? 0.260 5.458 23.171 1.00 93.38 89 ALA A C 1
ATOM 685 O O . ALA A 1 89 ? 0.553 6.612 22.862 1.00 93.38 89 ALA A O 1
ATOM 686 N N . PHE A 1 90 ? -1.011 5.047 23.215 1.00 93.19 90 PHE A N 1
ATOM 687 C CA . PHE A 1 90 ? -2.146 5.930 22.972 1.00 93.19 90 PHE A CA 1
ATOM 688 C C . PHE A 1 90 ? -2.777 6.298 24.309 1.00 93.19 90 PHE A C 1
ATOM 690 O O . PHE A 1 90 ? -3.372 5.443 24.956 1.00 93.19 90 PHE A O 1
ATOM 697 N N . GLN A 1 91 ? -2.692 7.560 24.725 1.00 92.88 91 GLN A N 1
ATOM 698 C CA . GLN A 1 91 ? -3.224 8.006 26.018 1.00 92.88 91 GLN A CA 1
ATOM 699 C C . GLN A 1 91 ? -3.827 9.412 25.964 1.00 92.88 91 GLN A C 1
ATOM 701 O O . GLN A 1 91 ? -3.536 10.199 25.058 1.00 92.88 91 GLN A O 1
ATOM 706 N N . GLY A 1 92 ? -4.678 9.717 26.948 1.00 93.69 92 GLY A N 1
ATOM 707 C CA . GLY A 1 92 ? -5.367 11.002 27.074 1.00 93.69 92 GLY A CA 1
ATOM 708 C C . GLY A 1 92 ? -6.095 11.413 25.792 1.00 93.69 92 GLY A C 1
ATOM 709 O O . GLY A 1 92 ? -6.633 10.576 25.067 1.00 93.69 92 GLY A O 1
ATOM 710 N N . LYS A 1 93 ? -6.022 12.709 25.463 1.00 94.62 93 LYS A N 1
ATOM 711 C CA . LYS A 1 93 ? -6.709 13.299 24.302 1.00 94.62 93 LYS A CA 1
ATOM 712 C C . LYS A 1 93 ? -6.373 12.621 22.968 1.00 94.62 93 LYS A C 1
ATOM 714 O O . LYS A 1 93 ? -7.212 12.612 22.069 1.00 94.62 93 LYS A O 1
ATOM 719 N N . LEU A 1 94 ? -5.166 12.063 22.819 1.00 93.12 94 LEU A N 1
ATOM 720 C CA . LEU A 1 94 ? -4.760 11.372 21.593 1.00 93.12 94 LEU A CA 1
ATOM 721 C C . LEU A 1 94 ? -5.602 10.110 21.374 1.00 93.12 94 LEU A C 1
ATOM 723 O O . LEU A 1 94 ? -6.121 9.900 20.278 1.00 93.12 94 LEU A O 1
ATOM 727 N N . ARG A 1 95 ? -5.776 9.299 22.425 1.00 94.75 95 ARG A N 1
ATOM 728 C CA . ARG A 1 95 ? -6.600 8.083 22.380 1.00 94.75 95 ARG A CA 1
ATOM 729 C C . ARG A 1 95 ? -8.046 8.418 22.031 1.00 94.75 95 ARG A C 1
ATOM 731 O O . ARG A 1 95 ? -8.627 7.760 21.166 1.00 94.75 95 ARG A O 1
ATOM 738 N N . ASP A 1 96 ? -8.594 9.447 22.670 1.00 94.44 96 ASP A N 1
ATOM 739 C CA . ASP A 1 96 ? -9.980 9.872 22.460 1.00 94.44 96 ASP A CA 1
ATOM 740 C C . ASP A 1 96 ? -10.196 10.326 21.013 1.00 94.44 96 ASP A C 1
ATOM 742 O O . ASP A 1 96 ? -11.112 9.854 20.338 1.00 94.44 96 ASP A O 1
ATOM 746 N N . THR A 1 97 ? -9.278 11.150 20.497 1.00 95.38 97 THR A N 1
ATOM 747 C CA . THR A 1 97 ? -9.328 11.660 19.119 1.00 95.38 97 THR A CA 1
ATOM 748 C C . THR A 1 97 ? -9.250 10.525 18.099 1.00 95.38 97 THR A C 1
ATOM 750 O O . THR A 1 97 ? -10.077 10.451 17.192 1.00 95.38 97 THR A O 1
ATOM 753 N N . ILE A 1 98 ? -8.285 9.609 18.243 1.00 93.81 98 ILE A N 1
ATOM 754 C CA . ILE A 1 98 ? -8.134 8.475 17.317 1.00 93.81 98 ILE A CA 1
ATOM 755 C C . ILE A 1 98 ? -9.379 7.580 17.368 1.00 93.81 98 ILE A C 1
ATOM 757 O O . ILE A 1 98 ? -9.901 7.185 16.326 1.00 93.81 98 ILE A O 1
ATOM 761 N N . THR A 1 99 ? -9.898 7.305 18.566 1.00 92.75 99 THR A N 1
ATOM 762 C CA . THR A 1 99 ? -11.111 6.499 18.758 1.00 92.75 99 THR A CA 1
ATOM 763 C C . THR A 1 99 ? -12.319 7.116 18.058 1.00 92.75 99 THR A C 1
ATOM 765 O O . THR A 1 99 ? -13.072 6.413 17.378 1.00 92.75 99 THR A O 1
ATOM 768 N N . GLU A 1 100 ? -12.513 8.427 18.201 1.00 94.50 100 GLU A N 1
ATOM 769 C CA . GLU A 1 100 ? -13.610 9.145 17.557 1.00 94.50 100 GLU A CA 1
ATOM 770 C C . GLU A 1 100 ? -13.493 9.095 16.028 1.00 94.50 100 GLU A C 1
ATOM 772 O O . GLU A 1 100 ? -14.471 8.791 15.341 1.00 94.50 100 GLU A O 1
ATOM 777 N N . GLN A 1 101 ? -12.290 9.310 15.489 1.00 92.50 101 GLN A N 1
ATOM 778 C CA . GLN A 1 101 ? -12.040 9.260 14.046 1.00 92.50 101 GLN A CA 1
ATOM 779 C C . GLN A 1 101 ? -12.253 7.859 13.459 1.00 92.50 101 GLN A C 1
ATOM 781 O O . GLN A 1 101 ? -12.860 7.726 12.393 1.00 92.50 101 GLN A O 1
ATOM 786 N N . ILE A 1 102 ? -11.833 6.802 14.163 1.00 91.88 102 ILE A N 1
ATOM 787 C CA . ILE A 1 102 ? -12.085 5.414 13.744 1.00 91.88 102 ILE A CA 1
ATOM 788 C C . ILE A 1 102 ? -13.593 5.135 13.696 1.00 91.88 102 ILE 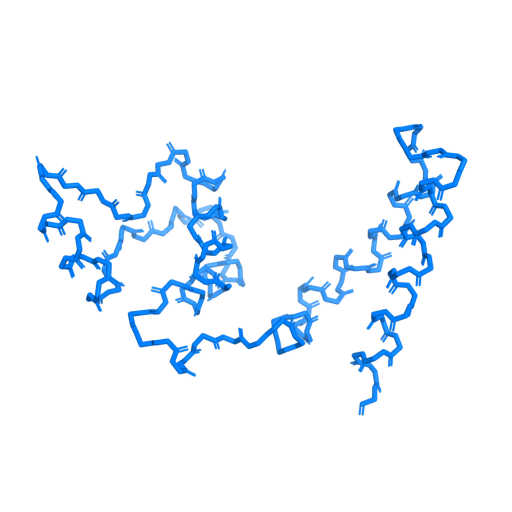A C 1
ATOM 790 O O . ILE A 1 102 ? -14.088 4.596 12.704 1.00 91.88 102 ILE A O 1
ATOM 794 N N . LYS A 1 103 ? -14.347 5.538 14.730 1.00 90.94 103 LYS A N 1
ATOM 795 C CA . LYS A 1 103 ? -15.809 5.353 14.777 1.00 90.94 103 LYS A CA 1
ATOM 796 C C . LYS A 1 103 ? -16.517 6.099 13.644 1.00 90.94 103 LYS A C 1
ATOM 798 O O . LYS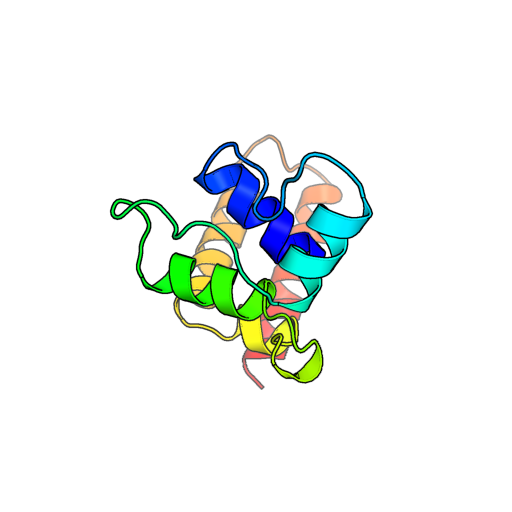 A 1 103 ? -17.333 5.495 12.947 1.00 90.94 103 LYS A O 1
ATOM 803 N N . LYS A 1 104 ? -16.165 7.370 13.419 1.00 91.44 104 LYS A N 1
ATOM 804 C CA . LYS A 1 104 ? -16.691 8.190 12.313 1.00 91.44 104 LYS A CA 1
ATOM 805 C C . LYS A 1 104 ? -16.413 7.550 10.953 1.00 91.44 104 LYS A C 1
ATOM 807 O O . LYS A 1 104 ? -17.316 7.415 10.131 1.00 91.44 104 LYS A O 1
ATOM 812 N N . THR A 1 105 ? -15.184 7.083 10.741 1.00 89.94 105 THR A N 1
ATOM 813 C CA . THR A 1 105 ? -14.786 6.418 9.492 1.00 89.94 105 THR A CA 1
ATOM 814 C C . THR A 1 105 ? -15.563 5.118 9.275 1.00 89.94 105 THR A C 1
ATOM 816 O O . THR A 1 105 ? -16.047 4.866 8.174 1.00 89.94 105 THR A O 1
ATOM 819 N N . LYS A 1 106 ? -15.759 4.308 10.325 1.00 86.94 106 LYS A N 1
ATOM 820 C CA . LYS A 1 106 ? -16.559 3.076 10.243 1.00 86.94 106 LYS A CA 1
ATOM 821 C C . LYS A 1 106 ? -18.008 3.370 9.841 1.00 86.94 106 LYS A C 1
ATOM 823 O O . LYS A 1 106 ? -18.527 2.700 8.955 1.00 86.94 106 LYS A O 1
ATOM 828 N N . GLN A 1 107 ? -18.635 4.392 10.424 1.00 87.31 107 GLN A N 1
ATOM 829 C CA . GLN A 1 107 ? -19.999 4.809 10.066 1.00 87.31 107 GLN A CA 1
ATOM 830 C C . GLN A 1 107 ? -20.111 5.286 8.611 1.00 87.31 107 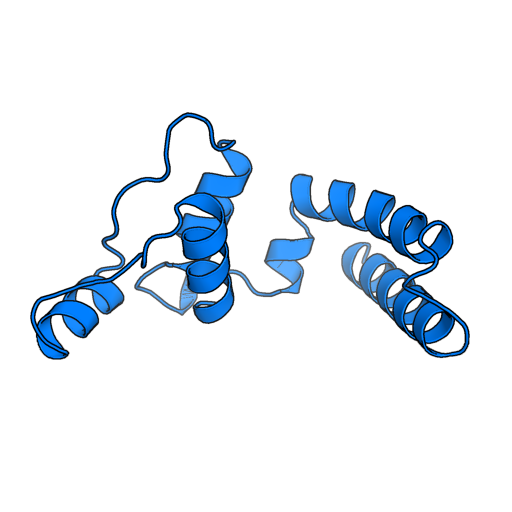GLN A C 1
ATOM 832 O O . GLN A 1 107 ? -21.083 4.959 7.937 1.00 87.31 107 GLN A O 1
ATOM 837 N N . MET A 1 108 ? -19.111 6.015 8.110 1.00 86.75 108 MET A N 1
ATOM 838 C CA . MET A 1 108 ? -19.072 6.471 6.715 1.00 86.75 108 MET A CA 1
ATOM 839 C C . MET A 1 108 ? -18.985 5.307 5.715 1.00 86.75 108 MET A C 1
ATOM 841 O O . MET A 1 108 ? -19.558 5.392 4.641 1.00 86.75 108 MET A O 1
ATOM 845 N N . LEU A 1 109 ? -18.288 4.220 6.061 1.00 81.12 109 LEU A N 1
ATOM 846 C CA . LEU A 1 109 ? -18.095 3.054 5.182 1.00 81.12 109 LEU A CA 1
ATOM 847 C C . LEU A 1 109 ? -19.229 2.015 5.247 1.00 81.12 109 LEU A C 1
ATOM 849 O O . LEU A 1 109 ? -19.151 0.989 4.570 1.00 81.12 109 LEU A O 1
ATOM 853 N N . THR A 1 110 ? -20.225 2.227 6.112 1.00 75.06 110 THR A N 1
ATOM 854 C CA . THR A 1 110 ? -21.387 1.328 6.268 1.00 75.06 110 THR A CA 1
ATOM 855 C C . THR A 1 110 ? -22.653 1.890 5.604 1.00 75.06 110 THR A C 1
ATOM 857 O O . THR A 1 110 ? -23.660 1.191 5.551 1.00 75.06 110 THR A O 1
ATOM 860 N N . GLN A 1 111 ? -22.598 3.135 5.117 1.00 54.91 111 GLN A N 1
ATOM 861 C CA . GLN A 1 111 ? -23.619 3.780 4.283 1.00 54.91 111 GLN A CA 1
ATOM 862 C C . GLN A 1 111 ? -23.305 3.544 2.805 1.00 54.91 111 GLN A C 1
ATOM 864 O O . GLN A 1 111 ? -24.273 3.417 2.027 1.00 54.91 111 GLN A O 1
#

Nearest PDB structures (foldseek):
  6sgd-assembly1_A  TM=9.520E-01  e=2.455E-04  Homo sapiens
  6sgi-assembly1_A  TM=9.530E-01  e=3.566E-04  Homo sapiens
  4b9d-assembly1_B  TM=9.559E-01  e=6.761E-04  Homo sapiens
  4b9d-assembly1_A  TM=7.620E-01  e=2.207E-04  Homo sapiens
  4apc-assembly1_A  TM=7.607E-01  e=3.381E-04  Homo sapiens

Organism: Lygus hesperus (NCBI:txid30085)